Protein AF-A0A3B9AA43-F1 (afdb_monomer_lite)

Radius of gyration: 9.78 Å; chains: 1; bounding box: 26×15×21 Å

Structure (mmCIF, N/CA/C/O backbone):
data_AF-A0A3B9AA43-F1
#
_entry.id   AF-A0A3B9AA43-F1
#
loop_
_atom_site.group_PDB
_atom_site.id
_atom_site.type_symbol
_atom_site.label_atom_id
_atom_site.label_alt_id
_atom_site.label_comp_id
_atom_site.label_asym_id
_atom_site.label_entity_id
_atom_site.label_seq_id
_atom_site.pdbx_PDB_ins_code
_atom_site.Cartn_x
_atom_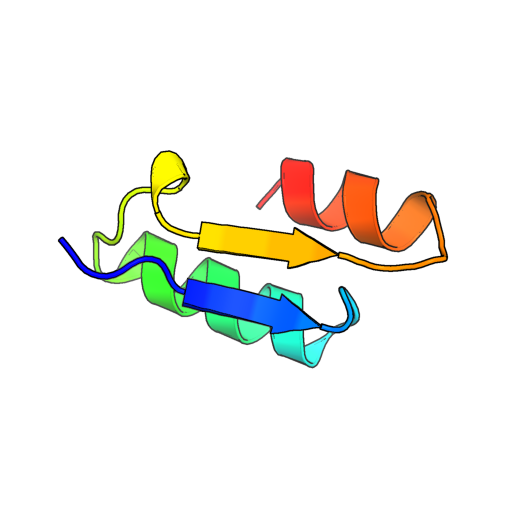site.Cartn_y
_atom_site.Cartn_z
_atom_site.occupancy
_atom_site.B_iso_or_equiv
_atom_site.auth_seq_id
_atom_site.auth_comp_id
_atom_site.auth_asym_id
_atom_site.auth_atom_id
_atom_site.pdbx_PDB_model_num
ATOM 1 N N . MET A 1 1 ? -16.684 -8.440 5.857 1.00 64.31 1 MET A N 1
ATOM 2 C CA . MET A 1 1 ? -16.046 -7.216 5.327 1.00 64.31 1 MET A CA 1
ATOM 3 C C . MET A 1 1 ? -15.644 -7.461 3.886 1.00 64.31 1 MET A C 1
ATOM 5 O O . MET A 1 1 ? -15.369 -8.605 3.540 1.00 64.31 1 MET A O 1
ATOM 9 N N . ALA A 1 2 ? -15.699 -6.430 3.044 1.00 85.25 2 ALA A N 1
ATOM 10 C CA . ALA A 1 2 ? -15.324 -6.537 1.638 1.00 85.25 2 ALA A CA 1
ATOM 11 C C . ALA A 1 2 ? -13.813 -6.320 1.492 1.00 85.25 2 ALA A C 1
ATOM 13 O O . ALA A 1 2 ? -13.287 -5.345 2.020 1.00 85.25 2 ALA A O 1
ATOM 14 N N . LYS A 1 3 ? -13.132 -7.223 0.780 1.00 95.44 3 LYS A N 1
ATOM 15 C CA . LYS A 1 3 ? -11.716 -7.066 0.434 1.00 95.44 3 LYS A CA 1
ATOM 16 C C . LYS A 1 3 ? -11.581 -6.156 -0.781 1.00 95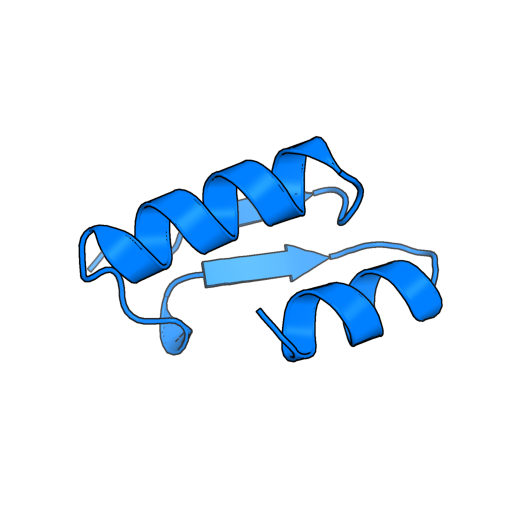.44 3 LYS A C 1
ATOM 18 O O . LYS A 1 3 ? -12.349 -6.300 -1.733 1.00 95.44 3 LYS A O 1
ATOM 23 N N . ILE A 1 4 ? -10.596 -5.265 -0.767 1.00 96.25 4 ILE A N 1
ATOM 24 C CA . ILE A 1 4 ? -10.292 -4.356 -1.875 1.00 96.25 4 ILE A CA 1
ATOM 25 C C . ILE A 1 4 ? -8.958 -4.780 -2.482 1.00 96.25 4 ILE A C 1
ATOM 27 O O . ILE A 1 4 ? -7.946 -4.838 -1.787 1.00 96.25 4 ILE A O 1
ATOM 31 N N . ALA A 1 5 ? -8.962 -5.081 -3.779 1.00 96.94 5 ALA A N 1
ATOM 32 C CA . ALA A 1 5 ? -7.768 -5.470 -4.516 1.00 96.94 5 ALA A CA 1
ATOM 33 C C . ALA A 1 5 ? -7.348 -4.367 -5.497 1.00 96.94 5 ALA A C 1
ATOM 35 O O . ALA A 1 5 ? -8.139 -3.937 -6.336 1.00 96.94 5 ALA A O 1
ATOM 36 N N . PHE A 1 6 ? -6.088 -3.950 -5.413 1.00 96.94 6 PHE A N 1
ATOM 37 C CA . PHE A 1 6 ? -5.436 -3.022 -6.328 1.00 96.94 6 PHE A CA 1
ATOM 38 C C . PHE A 1 6 ? -4.545 -3.802 -7.297 1.00 96.94 6 PHE A C 1
ATOM 40 O O . PHE A 1 6 ? -3.631 -4.522 -6.886 1.00 96.94 6 PHE A O 1
ATOM 47 N N . ILE A 1 7 ? -4.800 -3.649 -8.596 1.00 96.88 7 ILE A N 1
ATOM 48 C CA . ILE A 1 7 ? -3.939 -4.191 -9.649 1.00 96.88 7 ILE A CA 1
ATOM 49 C C . ILE A 1 7 ? -3.020 -3.063 -10.120 1.00 96.88 7 ILE A C 1
ATOM 51 O O . ILE A 1 7 ? -3.442 -2.151 -10.828 1.00 96.88 7 ILE A O 1
ATOM 55 N N . GLY A 1 8 ? -1.770 -3.118 -9.674 1.00 95.81 8 GLY A N 1
ATOM 56 C CA . GLY A 1 8 ? -0.783 -2.046 -9.746 1.00 95.81 8 GLY A CA 1
ATOM 57 C C . GLY A 1 8 ? -0.535 -1.420 -8.371 1.00 95.81 8 GLY A C 1
ATOM 58 O O . GLY A 1 8 ? -1.462 -1.168 -7.607 1.00 95.81 8 GLY A O 1
ATOM 59 N N . GLY A 1 9 ? 0.733 -1.147 -8.072 1.00 96.12 9 GLY A N 1
ATOM 60 C CA . GLY A 1 9 ? 1.229 -0.597 -6.811 1.00 96.12 9 GLY A CA 1
ATOM 61 C C . GLY A 1 9 ? 2.000 0.713 -6.975 1.00 96.12 9 GLY A C 1
ATOM 62 O O . GLY A 1 9 ? 2.894 1.024 -6.189 1.00 96.12 9 GLY A O 1
ATOM 63 N N . GLY A 1 10 ? 1.674 1.481 -8.017 1.00 95.88 10 GLY A N 1
ATOM 64 C CA . GLY A 1 10 ? 2.249 2.801 -8.281 1.00 95.88 10 GLY A CA 1
ATOM 65 C C . GLY A 1 10 ? 1.723 3.903 -7.349 1.00 95.88 10 GLY A C 1
ATOM 66 O O . GLY A 1 10 ? 1.108 3.646 -6.310 1.00 95.88 10 GLY A O 1
ATOM 67 N N . ASN A 1 11 ? 1.961 5.164 -7.715 1.00 96.19 11 ASN A N 1
ATOM 68 C CA .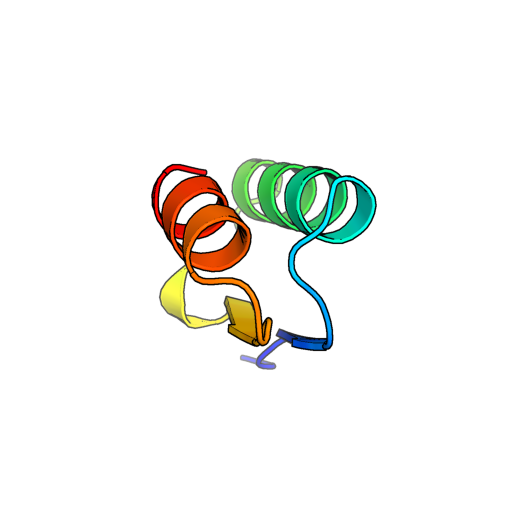 ASN A 1 11 ? 1.651 6.320 -6.859 1.00 96.19 11 ASN A CA 1
ATOM 69 C C . ASN A 1 11 ? 0.157 6.445 -6.516 1.00 96.19 11 ASN A C 1
ATOM 71 O O . ASN A 1 11 ? -0.181 6.751 -5.374 1.00 96.19 11 ASN A O 1
ATOM 75 N N . MET A 1 12 ? -0.737 6.166 -7.474 1.00 95.50 12 MET A N 1
ATOM 76 C CA . MET A 1 12 ? -2.183 6.221 -7.222 1.00 95.50 12 MET A CA 1
ATOM 77 C C . MET A 1 12 ? -2.637 5.151 -6.228 1.00 95.50 12 MET A C 1
ATOM 79 O O . MET A 1 12 ? -3.383 5.468 -5.309 1.00 95.50 12 MET A O 1
ATOM 83 N N . ALA A 1 13 ? -2.162 3.909 -6.372 1.00 96.56 13 ALA A N 1
ATOM 84 C CA . ALA A 1 13 ? -2.519 2.829 -5.454 1.00 96.56 13 ALA A CA 1
ATOM 85 C C . ALA A 1 13 ? -2.081 3.152 -4.021 1.00 96.56 13 ALA A C 1
ATOM 87 O O . ALA A 1 13 ? -2.889 3.067 -3.107 1.00 96.56 13 ALA A O 1
ATOM 88 N N . SER A 1 14 ? -0.845 3.621 -3.840 1.00 95.31 14 SER A N 1
ATOM 89 C CA . SER A 1 14 ? -0.317 4.043 -2.533 1.00 95.31 14 SER A CA 1
ATOM 90 C C . SER A 1 14 ? -1.105 5.215 -1.933 1.00 95.31 14 SER A C 1
ATOM 92 O O . SER A 1 14 ? -1.505 5.149 -0.776 1.00 95.31 14 SER A O 1
ATOM 94 N N . SER A 1 15 ? -1.460 6.228 -2.735 1.00 96.75 15 SER A N 1
ATOM 95 C CA . SER A 1 15 ? -2.276 7.359 -2.259 1.00 96.75 15 SER A CA 1
ATOM 96 C C . SER A 1 15 ? -3.672 6.922 -1.796 1.00 96.75 15 SER A C 1
ATOM 98 O O . SER A 1 15 ? -4.168 7.397 -0.774 1.00 96.75 15 SER A O 1
ATOM 100 N N . LEU A 1 16 ? -4.310 6.007 -2.535 1.00 97.12 16 LEU A N 1
ATOM 101 C CA . LEU A 1 16 ? -5.626 5.464 -2.192 1.00 97.12 16 LEU A CA 1
ATOM 102 C C . LEU A 1 16 ? -5.558 4.549 -0.965 1.00 97.12 16 LEU A C 1
ATOM 104 O O . LEU A 1 16 ? -6.371 4.702 -0.058 1.00 97.12 16 LEU A O 1
ATOM 108 N N . ILE A 1 17 ? -4.578 3.644 -0.912 1.00 96.69 17 ILE A N 1
ATOM 109 C CA . ILE A 1 17 ? -4.350 2.740 0.224 1.00 96.69 17 ILE A CA 1
ATOM 110 C C . ILE A 1 17 ? -4.095 3.551 1.496 1.00 96.69 17 ILE A C 1
ATOM 112 O O . ILE A 1 17 ? -4.812 3.367 2.475 1.00 96.69 17 ILE A O 1
ATOM 116 N N . GLY A 1 18 ? -3.180 4.524 1.464 1.00 96.25 18 GLY A N 1
ATOM 117 C CA . GLY A 1 18 ? -2.916 5.401 2.606 1.00 96.25 18 GLY A CA 1
ATOM 118 C C . GLY A 1 18 ? -4.148 6.206 3.044 1.00 96.25 18 GLY A C 1
ATOM 119 O O . GLY A 1 18 ? -4.360 6.424 4.236 1.00 96.25 18 GLY A O 1
ATOM 120 N N . GLY A 1 19 ? -5.005 6.619 2.104 1.00 97.25 19 GLY A N 1
ATOM 121 C CA . GLY A 1 19 ? -6.293 7.249 2.410 1.00 97.25 19 GLY A CA 1
ATOM 122 C C . GLY A 1 19 ? -7.270 6.307 3.124 1.00 97.25 19 GLY A C 1
ATOM 123 O O . GLY A 1 19 ? -7.866 6.693 4.128 1.00 97.25 19 GLY A O 1
ATOM 124 N N . LEU A 1 20 ? -7.402 5.066 2.646 1.00 96.38 20 LEU A N 1
ATOM 125 C CA . LEU A 1 20 ? -8.275 4.045 3.238 1.00 96.38 20 LEU A CA 1
ATOM 126 C C . LEU A 1 20 ? -7.804 3.634 4.637 1.00 96.38 20 LEU A C 1
ATOM 128 O O . LEU A 1 20 ? -8.621 3.548 5.554 1.00 96.38 20 LEU A O 1
ATOM 132 N N . LEU A 1 21 ? -6.495 3.455 4.828 1.00 95.75 21 LEU A N 1
ATOM 133 C CA . LEU A 1 21 ? -5.906 3.180 6.141 1.00 95.75 21 LEU A CA 1
ATOM 134 C C . LEU A 1 21 ? -6.238 4.301 7.137 1.00 95.75 21 LEU A C 1
ATOM 136 O O . LEU A 1 21 ? -6.719 4.033 8.236 1.00 95.75 21 LEU A O 1
ATOM 140 N N . LYS A 1 22 ? -6.094 5.570 6.728 1.00 96.94 22 LYS A N 1
ATOM 141 C CA . LYS A 1 22 ? -6.473 6.733 7.555 1.00 96.94 22 LYS A CA 1
ATOM 142 C C . LYS A 1 22 ? -7.970 6.803 7.866 1.00 96.94 22 LYS A C 1
ATOM 144 O O . LYS A 1 22 ? -8.344 7.363 8.892 1.00 96.94 22 LYS A O 1
ATOM 149 N N . GLN A 1 23 ? -8.823 6.250 7.006 1.00 96.50 23 GLN A N 1
ATOM 150 C CA . GLN A 1 23 ? -10.267 6.141 7.238 1.00 96.50 23 GLN A CA 1
ATOM 151 C C . GLN A 1 23 ? -10.653 4.951 8.136 1.00 96.50 23 GLN A C 1
ATOM 153 O O . GLN A 1 23 ? -11.827 4.805 8.468 1.00 96.50 23 GLN A O 1
ATOM 158 N N . GLY A 1 24 ? -9.689 4.123 8.554 1.00 95.56 24 GLY A N 1
ATOM 159 C CA . GLY A 1 24 ? -9.912 3.000 9.465 1.00 95.56 24 GLY A CA 1
ATOM 160 C C . GLY A 1 24 ? -10.152 1.658 8.774 1.00 95.56 24 GLY A C 1
ATOM 161 O O . GLY A 1 24 ? -10.582 0.710 9.431 1.00 95.56 24 GLY A O 1
ATOM 162 N N . PHE A 1 25 ? -9.876 1.543 7.471 1.00 95.69 25 PHE A N 1
ATOM 163 C C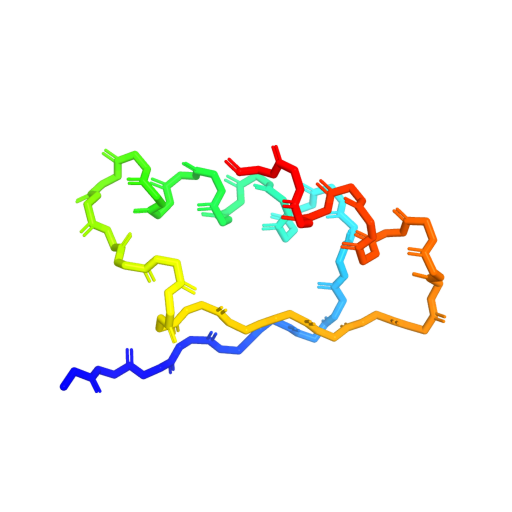A . PHE A 1 25 ? -9.844 0.233 6.823 1.00 95.69 25 PHE A CA 1
ATOM 164 C C . PHE A 1 25 ? -8.684 -0.597 7.377 1.00 95.69 25 PHE A C 1
ATOM 166 O O . PHE A 1 25 ? -7.575 -0.101 7.567 1.00 95.69 25 PHE A O 1
ATOM 173 N N . SER A 1 26 ? -8.937 -1.884 7.607 1.00 95.94 26 SER A N 1
ATOM 174 C CA . SER A 1 26 ? -7.900 -2.826 8.014 1.00 95.94 26 SER A CA 1
ATOM 175 C C . SER A 1 26 ? -6.945 -3.092 6.853 1.00 95.94 26 SER A C 1
ATOM 177 O O . SER A 1 26 ? -7.386 -3.452 5.762 1.00 95.94 26 SER A O 1
ATOM 179 N N . ALA A 1 27 ? -5.636 -3.015 7.100 1.00 95.50 27 ALA A N 1
ATOM 180 C CA . ALA A 1 27 ? -4.624 -3.408 6.119 1.00 95.50 27 ALA A CA 1
ATOM 181 C C . ALA A 1 27 ? -4.807 -4.862 5.639 1.00 95.50 27 ALA A C 1
ATOM 183 O O . ALA A 1 27 ? -4.521 -5.170 4.489 1.00 95.50 27 ALA A O 1
ATOM 184 N N . ALA A 1 28 ? -5.358 -5.747 6.480 1.00 95.62 28 ALA A N 1
ATOM 185 C CA . ALA A 1 28 ? -5.639 -7.138 6.111 1.00 95.62 28 ALA A CA 1
ATOM 186 C C . ALA A 1 28 ? -6.753 -7.292 5.052 1.00 95.62 28 ALA A C 1
ATOM 188 O O . ALA A 1 28 ? -6.860 -8.347 4.422 1.00 95.62 28 ALA A O 1
ATOM 189 N N . ASP A 1 29 ? -7.574 -6.257 4.855 1.00 96.06 29 ASP A N 1
ATOM 190 C CA . ASP A 1 29 ? -8.631 -6.222 3.840 1.00 96.06 29 ASP A CA 1
ATOM 191 C C . ASP A 1 29 ? -8.186 -5.522 2.544 1.00 96.06 29 ASP A C 1
ATOM 193 O O . ASP A 1 29 ? -8.923 -5.543 1.553 1.00 96.06 29 ASP A O 1
ATOM 197 N N . LEU A 1 30 ? -6.985 -4.933 2.523 1.00 96.00 30 LEU A N 1
ATOM 198 C CA . LEU A 1 30 ? -6.395 -4.269 1.362 1.00 96.00 30 LEU A CA 1
ATOM 199 C C . LEU A 1 30 ? -5.311 -5.163 0.755 1.00 96.00 30 LEU A C 1
ATOM 201 O O . LEU A 1 30 ? -4.361 -5.567 1.417 1.00 96.00 30 LEU A O 1
ATOM 205 N N . ILE A 1 31 ? -5.446 -5.481 -0.528 1.00 96.06 31 ILE A N 1
ATOM 206 C CA . ILE A 1 31 ? -4.506 -6.336 -1.255 1.00 96.06 31 ILE A CA 1
ATOM 207 C C . ILE A 1 31 ? -3.999 -5.551 -2.455 1.00 96.06 31 ILE A C 1
ATOM 209 O O . ILE A 1 31 ? -4.792 -4.958 -3.179 1.00 96.06 31 ILE A O 1
ATOM 213 N N . ALA A 1 32 ? -2.695 -5.571 -2.709 1.00 96.12 32 ALA A N 1
ATOM 214 C CA . ALA A 1 32 ? -2.117 -4.956 -3.895 1.00 96.12 32 ALA A CA 1
ATOM 215 C C . ALA A 1 32 ? -1.149 -5.912 -4.591 1.00 96.12 32 ALA A C 1
ATOM 217 O O . ALA A 1 32 ? -0.307 -6.542 -3.952 1.00 96.12 32 ALA A O 1
ATOM 218 N N . SER A 1 33 ? -1.256 -6.006 -5.915 1.00 97.12 33 SER A N 1
ATOM 219 C CA . SER A 1 33 ? -0.328 -6.764 -6.756 1.00 97.12 33 SER A CA 1
ATOM 220 C C . SER A 1 33 ? 0.374 -5.827 -7.726 1.00 97.12 33 SER A C 1
ATOM 222 O O . SER A 1 33 ? -0.289 -5.049 -8.404 1.00 97.12 33 SER A O 1
ATOM 224 N N . ASP A 1 34 ? 1.690 -5.933 -7.857 1.00 97.62 34 ASP A N 1
ATOM 225 C CA . ASP A 1 34 ? 2.473 -5.192 -8.849 1.00 97.62 34 ASP A CA 1
ATOM 226 C C . ASP A 1 34 ? 3.611 -6.095 -9.342 1.00 97.62 34 ASP A C 1
ATOM 228 O O . ASP A 1 34 ? 4.179 -6.810 -8.512 1.00 97.62 34 ASP A O 1
ATOM 232 N N . PRO A 1 35 ? 3.952 -6.126 -10.643 1.00 97.56 35 PRO A N 1
ATOM 233 C CA . PRO A 1 35 ? 5.092 -6.903 -11.133 1.00 97.56 35 PRO A CA 1
ATOM 234 C C . PRO A 1 35 ? 6.435 -6.418 -10.562 1.00 97.56 35 PRO A C 1
ATOM 236 O O . PRO A 1 35 ? 7.324 -7.232 -10.300 1.00 97.56 35 PRO A O 1
ATOM 239 N N . LEU A 1 36 ? 6.582 -5.118 -10.303 1.00 97.56 36 LEU A N 1
ATOM 240 C CA . LEU A 1 36 ? 7.803 -4.515 -9.783 1.00 97.56 36 LEU A CA 1
ATOM 241 C C . LEU A 1 36 ? 7.892 -4.704 -8.267 1.00 97.56 36 LEU A C 1
ATOM 243 O O . LEU A 1 36 ? 7.036 -4.256 -7.506 1.00 97.56 36 LEU A O 1
ATOM 247 N N . GLN A 1 37 ? 8.972 -5.340 -7.815 1.00 96.88 37 GLN A N 1
ATOM 248 C CA . GLN A 1 37 ? 9.212 -5.596 -6.394 1.00 96.88 37 GLN A CA 1
ATOM 249 C C . GLN A 1 37 ? 9.241 -4.315 -5.557 1.00 96.88 37 GLN A C 1
ATOM 251 O O . GLN A 1 37 ? 8.581 -4.256 -4.524 1.00 96.88 37 GLN A O 1
ATOM 256 N N . GLN A 1 38 ? 9.912 -3.274 -6.051 1.00 96.75 38 GLN A N 1
ATOM 257 C CA . GLN A 1 38 ? 10.022 -1.985 -5.368 1.00 96.75 38 GLN A CA 1
ATOM 258 C C . GLN A 1 38 ? 8.650 -1.367 -5.043 1.00 96.75 38 GLN A C 1
ATOM 260 O O . GLN A 1 38 ? 8.462 -0.793 -3.973 1.00 96.75 38 GLN A O 1
ATOM 265 N N . ASN A 1 39 ? 7.668 -1.508 -5.940 1.00 96.50 39 ASN A N 1
ATOM 266 C CA . ASN A 1 39 ? 6.315 -1.002 -5.707 1.00 96.50 39 ASN A CA 1
ATOM 267 C C . ASN A 1 39 ? 5.607 -1.777 -4.592 1.00 96.50 39 ASN A C 1
ATOM 269 O O . ASN A 1 39 ? 4.925 -1.173 -3.767 1.00 96.50 39 ASN A O 1
ATOM 273 N N . ARG A 1 40 ? 5.794 -3.101 -4.541 1.00 94.94 40 ARG A N 1
ATOM 274 C CA . ARG A 1 40 ? 5.239 -3.943 -3.471 1.00 94.94 40 ARG A CA 1
ATOM 275 C C . ARG A 1 40 ? 5.861 -3.616 -2.115 1.00 94.94 40 ARG A C 1
ATOM 277 O O . ARG A 1 40 ? 5.139 -3.513 -1.135 1.00 94.94 40 ARG A O 1
ATOM 284 N N . GLU A 1 41 ? 7.176 -3.422 -2.066 1.00 94.75 41 GLU A N 1
ATOM 285 C CA . GLU A 1 41 ? 7.898 -3.064 -0.837 1.00 94.75 41 GLU A CA 1
ATOM 286 C C . GLU A 1 41 ? 7.480 -1.693 -0.310 1.00 94.75 41 GLU A C 1
ATOM 288 O O . GLU A 1 41 ? 7.220 -1.547 0.879 1.00 94.75 41 GLU A O 1
ATOM 293 N N . ARG A 1 42 ? 7.339 -0.708 -1.204 1.00 93.25 42 ARG A N 1
ATOM 294 C CA . ARG A 1 42 ? 6.833 0.618 -0.844 1.00 93.25 42 ARG A CA 1
ATOM 295 C C . ARG A 1 42 ? 5.437 0.538 -0.230 1.00 93.25 42 ARG A C 1
ATOM 297 O O . ARG A 1 42 ? 5.210 1.144 0.805 1.00 93.25 42 ARG A O 1
ATOM 304 N N . LEU A 1 43 ? 4.537 -0.241 -0.835 1.00 93.75 43 LEU A N 1
ATOM 305 C CA . LEU A 1 43 ? 3.183 -0.450 -0.316 1.00 93.75 43 LEU A CA 1
ATOM 306 C C . LEU A 1 43 ? 3.139 -1.198 1.017 1.00 93.75 43 LEU A C 1
ATOM 308 O O . LEU A 1 43 ? 2.260 -0.929 1.823 1.00 93.75 43 LEU A O 1
ATOM 312 N N . ALA A 1 44 ? 4.066 -2.125 1.255 1.00 90.81 44 ALA A N 1
ATOM 313 C CA . ALA A 1 44 ? 4.161 -2.827 2.533 1.00 90.81 44 ALA A CA 1
ATOM 314 C C . ALA A 1 44 ? 4.602 -1.911 3.693 1.00 90.81 44 ALA A C 1
ATOM 316 O O . ALA A 1 44 ? 4.502 -2.320 4.848 1.00 90.81 44 ALA A O 1
ATOM 317 N N . GLY A 1 45 ? 5.108 -0.710 3.386 1.00 88.06 45 GLY A N 1
ATOM 318 C CA . GLY A 1 45 ? 5.471 0.318 4.360 1.00 88.06 45 GLY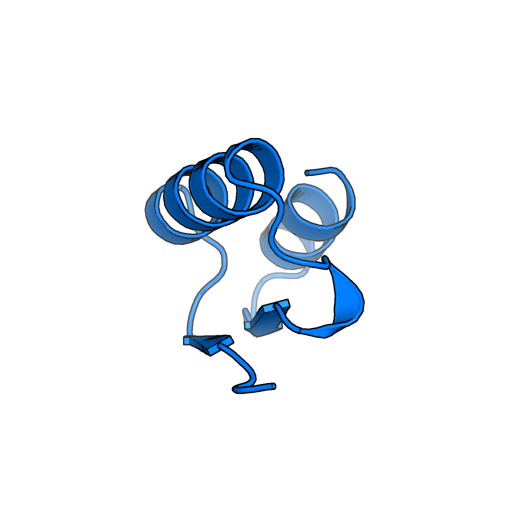 A CA 1
ATOM 319 C C . GLY A 1 45 ? 4.446 1.445 4.533 1.00 88.06 45 GLY A C 1
ATOM 320 O O . GLY A 1 45 ? 4.727 2.354 5.312 1.00 88.06 45 GLY A O 1
ATOM 321 N N . GLU A 1 46 ? 3.319 1.417 3.809 1.00 85.69 46 GLU A N 1
ATOM 322 C CA . GLU A 1 46 ? 2.181 2.340 4.010 1.00 85.69 46 GLU A CA 1
ATOM 323 C C . GLU A 1 46 ? 1.371 1.967 5.261 1.00 85.69 46 GLU A C 1
ATOM 325 O O . GLU A 1 46 ? 0.928 2.902 5.969 1.00 85.69 46 GLU A O 1
#

Secondary structure (DSSP, 8-state):
---EEEE--SHHHHHHHHHHHHTT--GGGEEEE-SSHHHHHHHHT-

Sequence (46 aa):
MAKIAFIGGGNMASSLIGGLLKQGFSAADLIASDPLQQNRERLAGE

Foldseek 3Di:
DAADEAEAQD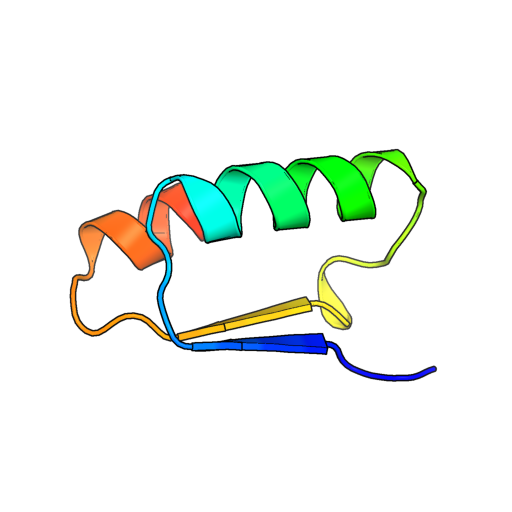PVLLVVLVVVVVVPDDPVSYHYDDPDPVSVVVSVVD

pLDDT: mean 94.71, std 5.27, range [64.31, 97.62]